Protein AF-A0A147K538-F1 (afdb_monomer_lite)

Organism: NCBI:txid1150625

pLDDT: mean 83.63, std 12.41, range [42.31, 95.25]

Structure (mmCIF, N/CA/C/O backbone):
data_AF-A0A147K538-F1
#
_entry.id   AF-A0A147K538-F1
#
loop_
_atom_site.group_PDB
_atom_site.id
_atom_site.type_symbol
_atom_site.label_atom_id
_atom_site.label_alt_id
_atom_site.label_comp_id
_atom_site.label_asym_id
_atom_site.label_entity_id
_atom_site.label_seq_id
_atom_site.pdbx_PDB_ins_code
_atom_site.Cartn_x
_atom_site.Cartn_y
_atom_site.Cartn_z
_atom_site.occupancy
_atom_site.B_iso_or_equiv
_atom_site.auth_seq_id
_atom_site.auth_comp_id
_atom_site.auth_asym_id
_atom_site.auth_atom_id
_atom_site.pdbx_PDB_model_num
ATOM 1 N N . MET A 1 1 ? -4.781 20.231 25.257 1.00 42.31 1 MET A N 1
ATOM 2 C CA . MET A 1 1 ? -4.733 19.626 23.911 1.00 42.31 1 MET A CA 1
ATOM 3 C C . MET A 1 1 ? -5.022 18.153 24.081 1.00 42.31 1 MET A C 1
ATOM 5 O O . MET A 1 1 ? -4.186 17.459 24.645 1.00 42.31 1 MET A O 1
ATOM 9 N N . GLU A 1 2 ? -6.208 17.700 23.688 1.00 47.66 2 GLU A N 1
ATOM 10 C CA . GLU A 1 2 ? -6.498 16.267 23.649 1.00 47.66 2 GLU A CA 1
ATOM 11 C C . GLU A 1 2 ? -5.603 15.623 22.592 1.00 47.66 2 GLU A C 1
ATOM 13 O O . GLU A 1 2 ? -5.527 16.072 21.447 1.00 47.66 2 GLU A O 1
ATOM 18 N N . THR A 1 3 ? -4.838 14.619 23.007 1.00 48.53 3 THR A N 1
ATOM 19 C CA . THR A 1 3 ? -3.993 13.843 22.111 1.00 48.53 3 THR A CA 1
ATOM 20 C C . THR A 1 3 ? -4.916 12.949 21.294 1.00 48.53 3 THR A C 1
ATOM 22 O O . THR A 1 3 ? -5.380 11.928 21.791 1.00 48.53 3 THR A O 1
ATOM 25 N N . PHE A 1 4 ? -5.223 13.345 20.058 1.00 57.59 4 PHE A N 1
ATOM 26 C CA . PHE A 1 4 ? -5.947 12.486 19.123 1.00 57.59 4 PHE A CA 1
ATOM 27 C C . PHE A 1 4 ? -5.122 11.215 18.890 1.00 57.59 4 PHE A C 1
ATOM 29 O O . PHE A 1 4 ? -4.109 11.236 18.189 1.00 57.59 4 PHE A O 1
ATOM 36 N N . GLN A 1 5 ? -5.527 10.111 19.515 1.00 64.56 5 GLN A N 1
ATOM 37 C CA . GLN A 1 5 ? -4.970 8.801 19.209 1.00 64.56 5 GLN A CA 1
ATOM 38 C C . GLN A 1 5 ? -5.573 8.328 17.890 1.00 64.56 5 GLN A C 1
ATOM 40 O O . GLN A 1 5 ? -6.786 8.203 17.760 1.00 64.56 5 GLN A O 1
ATOM 45 N N . ILE A 1 6 ? -4.717 8.088 16.897 1.00 67.56 6 ILE A N 1
ATOM 46 C CA . ILE A 1 6 ? -5.117 7.471 15.631 1.00 67.56 6 ILE A CA 1
ATOM 47 C C . ILE A 1 6 ? 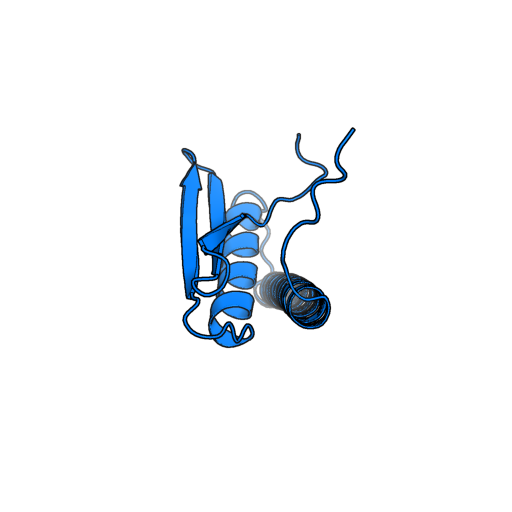-5.535 6.030 15.959 1.00 67.56 6 ILE A C 1
ATOM 49 O O . ILE A 1 6 ? -4.673 5.267 16.409 1.00 67.56 6 ILE A O 1
ATOM 53 N N . PRO A 1 7 ? -6.802 5.636 15.749 1.00 78.50 7 PRO A N 1
ATOM 54 C CA . PRO A 1 7 ? -7.329 4.367 16.239 1.00 78.50 7 PRO A CA 1
ATOM 55 C C . PRO A 1 7 ? -6.998 3.233 15.273 1.00 78.50 7 PRO A C 1
ATOM 57 O O . PRO A 1 7 ? -7.875 2.567 14.753 1.00 78.50 7 PRO A O 1
ATOM 60 N N . ILE A 1 8 ? -5.713 3.032 15.002 1.00 80.25 8 ILE A N 1
ATOM 61 C CA . ILE A 1 8 ? -5.240 1.905 14.207 1.00 80.25 8 ILE A CA 1
ATOM 62 C C . ILE A 1 8 ? -4.303 1.058 15.057 1.00 80.25 8 ILE A C 1
ATOM 64 O O . ILE A 1 8 ? -3.354 1.563 15.664 1.00 80.25 8 ILE A O 1
ATOM 68 N N . ASN A 1 9 ? -4.599 -0.237 15.121 1.00 83.94 9 ASN A N 1
ATOM 69 C CA . ASN A 1 9 ? -3.844 -1.207 15.904 1.00 83.94 9 ASN A CA 1
ATOM 70 C C . ASN A 1 9 ? -2.376 -1.261 15.433 1.00 83.94 9 ASN A C 1
ATOM 72 O O . ASN A 1 9 ? -2.093 -1.264 14.236 1.00 83.94 9 ASN A O 1
ATOM 76 N N . GLU A 1 10 ? -1.429 -1.340 16.370 1.00 86.19 10 GLU A N 1
ATOM 77 C CA . GLU A 1 10 ? 0.007 -1.441 16.076 1.00 86.19 10 GLU A CA 1
ATOM 78 C C . GLU A 1 10 ? 0.378 -2.636 15.184 1.00 86.19 10 GLU A C 1
ATOM 80 O O . GLU A 1 10 ? 1.279 -2.529 14.353 1.00 86.19 10 GLU A O 1
ATOM 85 N N . ASN A 1 11 ? -0.318 -3.768 15.303 1.00 87.12 11 ASN A N 1
ATOM 86 C CA . ASN A 1 11 ? -0.099 -4.914 14.419 1.00 87.12 11 ASN A CA 1
ATOM 87 C C . ASN A 1 11 ? -0.516 -4.587 12.981 1.00 87.12 11 ASN A C 1
ATOM 89 O O . ASN A 1 11 ? 0.259 -4.812 12.056 1.00 87.12 11 ASN A O 1
ATOM 93 N N . VAL A 1 12 ? -1.665 -3.929 12.808 1.00 86.62 12 VAL A N 1
ATOM 94 C CA . VAL A 1 12 ? -2.137 -3.464 11.496 1.00 86.62 12 VAL A CA 1
ATOM 95 C C . VAL A 1 12 ? -1.150 -2.456 10.900 1.00 86.62 12 VAL A C 1
ATOM 97 O O . VAL A 1 12 ? -0.812 -2.553 9.724 1.00 86.62 12 VAL A O 1
ATOM 100 N N . LYS A 1 13 ? -0.590 -1.537 11.702 1.00 88.00 13 LYS A N 1
ATOM 101 C CA . LYS A 1 13 ? 0.473 -0.622 11.238 1.00 88.00 13 LYS A CA 1
ATOM 102 C C . LYS A 1 13 ? 1.698 -1.375 10.715 1.00 88.00 13 LYS A C 1
ATOM 104 O O . LYS A 1 13 ? 2.239 -1.007 9.671 1.00 88.00 13 LYS A O 1
ATOM 109 N N . LYS A 1 14 ? 2.143 -2.419 11.423 1.00 90.44 14 LYS A N 1
ATOM 110 C CA . LYS A 1 14 ? 3.281 -3.253 10.999 1.00 90.44 14 LYS A CA 1
ATOM 111 C C . LYS A 1 14 ? 2.986 -3.987 9.695 1.00 90.44 14 LYS A C 1
ATOM 113 O O . LYS A 1 14 ? 3.855 -4.024 8.824 1.00 90.44 14 LYS A O 1
ATOM 118 N N . ASP A 1 15 ? 1.778 -4.515 9.540 1.00 91.06 15 ASP A N 1
ATOM 119 C CA . ASP A 1 15 ? 1.366 -5.228 8.330 1.00 91.06 15 ASP A CA 1
ATOM 120 C C . ASP A 1 15 ? 1.233 -4.284 7.129 1.00 91.06 15 ASP A C 1
ATOM 122 O O . ASP A 1 15 ? 1.696 -4.612 6.032 1.00 91.06 15 ASP A O 1
ATOM 126 N N . ILE A 1 16 ? 0.713 -3.069 7.343 1.00 91.44 16 ILE A N 1
ATOM 127 C CA . ILE A 1 16 ? 0.711 -1.995 6.341 1.00 91.44 16 ILE A CA 1
ATOM 128 C C . ILE A 1 16 ? 2.144 -1.679 5.914 1.00 91.44 16 ILE A C 1
ATOM 130 O O . ILE A 1 16 ? 2.451 -1.692 4.722 1.00 91.44 16 ILE A O 1
ATOM 134 N N . TYR A 1 17 ? 3.037 -1.430 6.875 1.00 91.44 17 TYR A N 1
ATOM 135 C CA . TYR A 1 17 ? 4.429 -1.093 6.586 1.00 91.44 17 TYR A CA 1
ATOM 136 C C . TYR A 1 17 ? 5.133 -2.205 5.803 1.00 91.44 17 TYR A C 1
ATOM 138 O O . TYR A 1 17 ? 5.759 -1.938 4.777 1.00 91.44 17 TYR A O 1
ATOM 146 N N . ARG A 1 18 ? 4.980 -3.464 6.229 1.00 93.75 18 ARG A N 1
ATOM 147 C CA . ARG A 1 18 ? 5.547 -4.625 5.534 1.00 93.75 18 ARG A CA 1
ATOM 148 C C . ARG A 1 18 ? 5.000 -4.756 4.112 1.00 93.75 18 ARG A C 1
ATOM 150 O O . ARG A 1 18 ? 5.770 -4.993 3.187 1.00 93.75 18 ARG A O 1
ATOM 157 N N . SER A 1 19 ? 3.697 -4.566 3.923 1.00 94.06 19 SER A N 1
ATOM 158 C CA . SER A 1 19 ? 3.062 -4.626 2.602 1.00 94.06 19 SER A CA 1
ATOM 159 C C . SER A 1 19 ? 3.587 -3.536 1.667 1.00 94.06 19 SER A C 1
ATOM 161 O O . SER A 1 19 ? 3.856 -3.811 0.498 1.00 94.06 19 SER A O 1
ATOM 163 N N . ILE A 1 20 ? 3.803 -2.321 2.184 1.00 93.25 20 ILE A N 1
ATOM 164 C CA . ILE A 1 20 ? 4.421 -1.224 1.428 1.00 93.25 20 ILE A CA 1
ATOM 165 C C . ILE A 1 20 ? 5.848 -1.597 1.012 1.00 93.25 20 ILE A C 1
ATOM 167 O O . ILE A 1 20 ? 6.169 -1.489 -0.167 1.00 93.25 20 ILE A O 1
ATOM 171 N 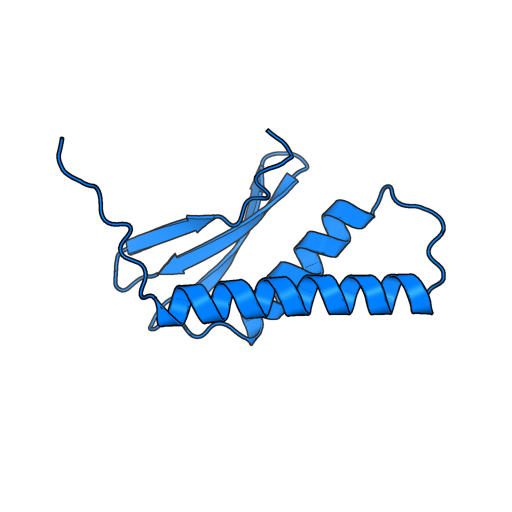N . GLN A 1 21 ? 6.683 -2.070 1.944 1.00 94.25 21 GLN A N 1
ATOM 172 C CA . GLN A 1 21 ? 8.069 -2.464 1.650 1.00 94.25 21 GLN A CA 1
ATOM 173 C C . GLN A 1 21 ? 8.136 -3.573 0.591 1.00 94.25 21 GLN A C 1
ATOM 175 O O . GLN A 1 21 ? 8.887 -3.461 -0.374 1.00 94.25 21 GLN A O 1
ATOM 180 N N . ASN A 1 22 ? 7.287 -4.595 0.711 1.00 95.19 22 ASN A N 1
ATOM 181 C CA . ASN A 1 22 ? 7.210 -5.671 -0.276 1.00 95.19 22 ASN A CA 1
ATOM 182 C C . ASN A 1 22 ? 6.772 -5.152 -1.654 1.00 95.19 22 ASN A C 1
ATOM 184 O O . ASN A 1 22 ? 7.310 -5.581 -2.668 1.00 95.19 22 ASN A O 1
ATOM 188 N N . GLY A 1 23 ? 5.820 -4.215 -1.704 1.00 93.56 23 GLY A N 1
ATOM 189 C CA . GLY A 1 23 ? 5.367 -3.627 -2.966 1.00 93.56 23 GLY A CA 1
ATOM 190 C C . GLY A 1 23 ? 6.451 -2.787 -3.644 1.00 93.56 23 GLY A C 1
ATOM 191 O O . GLY A 1 23 ? 6.587 -2.831 -4.863 1.00 93.56 23 GLY A O 1
ATOM 192 N N . LEU A 1 24 ? 7.248 -2.050 -2.865 1.00 92.56 24 LEU A N 1
ATOM 193 C CA . LEU A 1 24 ? 8.412 -1.327 -3.383 1.00 92.56 24 LEU A CA 1
ATOM 194 C C . LEU A 1 24 ? 9.461 -2.295 -3.944 1.00 92.56 24 LEU A C 1
ATOM 196 O O . LEU A 1 24 ? 9.895 -2.117 -5.079 1.00 92.56 24 LEU A O 1
ATOM 200 N N . SER A 1 25 ? 9.789 -3.353 -3.199 1.00 94.31 25 SER A N 1
ATOM 201 C CA . SER A 1 25 ? 10.763 -4.361 -3.629 1.00 94.31 25 SER A CA 1
ATOM 202 C C . SER A 1 25 ? 10.326 -5.083 -4.909 1.00 94.31 25 SER A C 1
ATOM 204 O O . SER A 1 25 ? 11.122 -5.213 -5.833 1.00 94.31 25 SER A O 1
ATOM 206 N N . ASP A 1 26 ? 9.055 -5.483 -5.024 1.00 93.38 26 ASP A N 1
ATOM 207 C CA . ASP A 1 26 ? 8.546 -6.124 -6.246 1.00 93.38 26 ASP A CA 1
ATOM 208 C C . ASP A 1 26 ? 8.647 -5.220 -7.479 1.00 93.38 26 ASP A C 1
ATOM 210 O O . ASP A 1 26 ? 8.865 -5.689 -8.600 1.00 93.38 26 ASP A O 1
ATOM 214 N N . MET A 1 27 ? 8.421 -3.920 -7.280 1.00 92.50 27 MET A N 1
ATOM 215 C CA . MET A 1 27 ? 8.477 -2.930 -8.345 1.00 92.50 27 MET A CA 1
ATOM 216 C C . MET A 1 27 ? 9.919 -2.698 -8.806 1.00 92.50 27 MET A C 1
ATOM 218 O O . MET A 1 27 ? 10.161 -2.583 -10.012 1.00 92.50 27 MET A O 1
ATOM 222 N N . GLU A 1 28 ? 10.874 -2.678 -7.877 1.00 89.81 28 GLU A N 1
ATOM 223 C CA . GLU A 1 28 ? 12.307 -2.632 -8.179 1.00 89.81 28 GLU A CA 1
ATOM 224 C C . GLU A 1 28 ? 12.748 -3.881 -8.950 1.00 89.81 28 GLU A C 1
ATOM 226 O O . GLU A 1 28 ? 13.336 -3.755 -10.027 1.00 89.81 28 GLU A O 1
ATOM 231 N N . ASP A 1 29 ? 12.367 -5.072 -8.481 1.00 92.38 29 ASP A N 1
ATOM 232 C CA . ASP A 1 29 ? 12.646 -6.346 -9.152 1.00 92.38 29 ASP A CA 1
ATOM 233 C C . ASP A 1 29 ? 12.091 -6.371 -10.579 1.00 92.38 29 ASP A C 1
ATOM 235 O O . ASP A 1 29 ? 12.771 -6.774 -11.525 1.00 92.38 29 ASP A O 1
ATOM 239 N N . PHE A 1 30 ? 10.847 -5.921 -10.762 1.00 90.56 30 PHE A N 1
ATOM 240 C CA . PHE A 1 30 ? 10.241 -5.804 -12.083 1.00 90.56 30 PHE A CA 1
ATOM 241 C C . PHE A 1 30 ? 11.004 -4.821 -12.977 1.00 90.56 30 PHE A C 1
ATOM 243 O O . PHE A 1 30 ? 11.311 -5.146 -14.123 1.00 90.56 30 PHE A O 1
ATOM 250 N N . SER A 1 31 ? 11.359 -3.649 -12.451 1.00 87.06 31 SER A N 1
ATOM 251 C CA . SER A 1 31 ? 12.069 -2.613 -13.209 1.00 87.06 31 SER A CA 1
ATOM 252 C C . SER A 1 31 ? 13.452 -3.081 -13.672 1.00 87.06 31 SER A C 1
ATOM 254 O O . SER A 1 31 ? 13.854 -2.782 -14.799 1.00 87.06 31 SER A O 1
ATOM 256 N N . LEU A 1 32 ? 14.154 -3.850 -12.832 1.00 87.38 32 LEU A N 1
ATOM 257 C CA . LEU A 1 32 ? 15.440 -4.468 -13.157 1.00 87.38 32 LEU A CA 1
ATOM 258 C C . LEU A 1 32 ? 15.300 -5.555 -14.231 1.00 87.38 32 LEU A C 1
ATOM 260 O O . LEU A 1 32 ? 16.088 -5.575 -15.179 1.00 87.38 32 LEU A O 1
ATOM 264 N N . ARG A 1 33 ? 14.293 -6.435 -14.116 1.00 90.31 33 ARG A N 1
ATOM 265 C CA . ARG A 1 33 ? 14.035 -7.503 -15.101 1.00 90.31 33 ARG A CA 1
ATOM 266 C C . ARG A 1 33 ? 13.689 -6.949 -16.479 1.00 90.31 33 ARG A C 1
ATOM 268 O O . ARG A 1 33 ? 14.280 -7.372 -17.469 1.00 90.31 33 ARG A O 1
ATOM 275 N N . GLU A 1 34 ? 12.782 -5.979 -16.531 1.00 87.50 34 GLU A N 1
ATOM 276 C CA . GLU A 1 34 ? 12.286 -5.398 -17.785 1.00 87.50 34 GLU A CA 1
ATOM 277 C C . GLU A 1 34 ? 13.212 -4.314 -18.363 1.00 87.50 34 GLU A C 1
ATOM 279 O O . GLU A 1 34 ? 12.937 -3.769 -19.432 1.00 87.50 34 GLU A O 1
ATOM 284 N N . LYS A 1 35 ? 14.321 -3.992 -17.677 1.00 85.06 35 LYS A N 1
ATOM 285 C CA . LYS A 1 35 ? 15.304 -2.972 -18.087 1.00 85.06 35 LYS A CA 1
ATOM 286 C C . LYS A 1 35 ? 14.642 -1.641 -18.462 1.00 85.06 35 LYS A C 1
ATOM 288 O O . LYS A 1 35 ? 14.990 -1.021 -19.469 1.00 85.06 35 LYS A O 1
ATOM 293 N N . LEU A 1 36 ? 13.666 -1.211 -17.661 1.00 78.12 36 LEU A N 1
ATOM 294 C CA . LEU A 1 36 ? 12.886 -0.011 -17.951 1.00 78.12 36 LEU A CA 1
ATOM 295 C C . LEU A 1 36 ? 13.795 1.225 -17.969 1.00 78.12 36 LEU A C 1
ATOM 297 O O . LEU A 1 36 ? 14.350 1.623 -16.948 1.00 78.12 36 LEU A O 1
ATOM 301 N N . THR A 1 37 ? 13.920 1.857 -19.134 1.00 67.06 37 THR A N 1
ATOM 302 C CA . THR A 1 37 ? 14.719 3.077 -19.334 1.00 67.06 37 THR A CA 1
ATOM 303 C C . THR A 1 37 ? 13.945 4.364 -19.048 1.00 67.06 37 THR A C 1
ATOM 305 O O . THR A 1 37 ? 14.556 5.406 -18.820 1.00 67.06 37 THR A O 1
ATOM 308 N N . PHE A 1 38 ? 12.608 4.316 -19.023 1.00 62.31 38 PHE A N 1
ATOM 309 C CA . PHE A 1 38 ? 11.747 5.485 -18.814 1.00 62.31 38 PHE A CA 1
ATOM 310 C C . PHE A 1 38 ? 11.134 5.512 -17.411 1.00 62.31 38 PHE A C 1
ATOM 312 O O . PHE A 1 38 ? 10.293 4.683 -17.068 1.00 62.31 38 PHE A O 1
ATOM 319 N N . GLN A 1 39 ? 11.485 6.535 -16.627 1.00 65.19 39 GLN A N 1
ATOM 320 C CA . GLN A 1 39 ? 11.015 6.696 -15.244 1.00 65.19 39 GLN A CA 1
ATOM 321 C C . GLN A 1 39 ? 9.644 7.388 -15.110 1.00 65.19 39 GLN A C 1
ATOM 323 O O . GLN A 1 39 ? 9.047 7.372 -14.037 1.00 65.19 39 GLN A O 1
ATOM 328 N N . ASN A 1 40 ? 9.085 7.962 -16.183 1.00 59.56 40 ASN A N 1
ATOM 329 C CA . ASN A 1 40 ? 7.852 8.766 -16.103 1.00 59.56 40 ASN A CA 1
ATOM 330 C C . ASN A 1 40 ? 6.604 7.972 -15.653 1.00 59.56 40 ASN A C 1
ATOM 332 O O . ASN A 1 40 ? 5.680 8.557 -15.094 1.00 59.56 40 ASN A O 1
ATOM 336 N N . GLY A 1 41 ? 6.578 6.647 -15.845 1.00 66.50 41 GLY A N 1
ATOM 337 C CA . GLY A 1 41 ? 5.502 5.763 -15.366 1.00 66.50 41 GLY A CA 1
ATOM 338 C C . GLY A 1 41 ? 5.729 5.180 -13.964 1.00 66.50 41 GLY A C 1
ATOM 339 O O . GLY A 1 41 ? 4.813 4.591 -13.385 1.00 66.50 41 GLY A O 1
ATOM 340 N N . PHE A 1 42 ? 6.924 5.358 -13.389 1.00 76.44 42 PHE A N 1
ATOM 341 C CA . PHE A 1 42 ? 7.315 4.735 -12.120 1.00 76.44 42 PHE A CA 1
ATOM 342 C C . PHE A 1 42 ? 6.402 5.114 -10.953 1.00 76.44 42 PHE A C 1
ATOM 344 O O . PHE A 1 42 ? 6.088 4.227 -10.165 1.00 76.44 42 PHE A O 1
ATOM 351 N N . PRO A 1 43 ? 5.913 6.364 -10.816 1.00 80.19 43 PRO A N 1
ATOM 352 C CA . PRO A 1 43 ? 5.007 6.699 -9.723 1.00 80.19 43 PRO A CA 1
ATOM 353 C C . PRO A 1 43 ? 3.708 5.887 -9.761 1.00 80.19 43 PRO A C 1
ATOM 355 O O . PRO A 1 43 ? 3.273 5.383 -8.731 1.00 80.19 43 PRO A O 1
ATOM 358 N N . GLN A 1 44 ? 3.101 5.724 -10.938 1.00 83.06 44 GLN A N 1
ATOM 359 C CA . GLN A 1 44 ? 1.850 4.973 -11.094 1.00 83.06 44 GLN A CA 1
ATOM 360 C C . GLN A 1 44 ? 2.077 3.480 -10.853 1.00 83.06 44 GLN A C 1
ATOM 362 O O . GLN A 1 44 ? 1.303 2.847 -10.135 1.00 83.06 44 GLN A O 1
ATOM 367 N N . LEU A 1 45 ? 3.173 2.943 -11.394 1.00 87.38 45 LEU A N 1
ATOM 368 C CA . LEU A 1 45 ? 3.569 1.553 -11.202 1.00 87.38 45 LEU A CA 1
ATOM 369 C C . LEU A 1 45 ? 3.856 1.250 -9.725 1.00 87.38 45 LEU A C 1
ATOM 371 O O . LEU A 1 45 ? 3.311 0.296 -9.178 1.00 87.38 45 LEU A O 1
ATOM 375 N N . LYS A 1 46 ? 4.623 2.114 -9.048 1.00 89.44 46 LYS A N 1
ATOM 376 C CA . LYS A 1 46 ? 4.915 2.031 -7.610 1.00 89.44 46 LYS A CA 1
ATOM 377 C C . LYS A 1 46 ? 3.636 1.898 -6.786 1.00 89.44 46 LYS A C 1
ATOM 379 O O . LYS A 1 46 ? 3.496 0.970 -5.994 1.00 89.44 46 LYS A O 1
ATOM 384 N N . TRP A 1 47 ? 2.676 2.798 -6.998 1.00 91.12 47 TRP A N 1
ATOM 385 C CA . TRP A 1 47 ? 1.409 2.766 -6.266 1.00 91.12 47 TRP A CA 1
ATOM 386 C C . TRP A 1 47 ? 0.539 1.555 -6.623 1.00 91.12 47 TRP A C 1
ATOM 388 O O . TRP A 1 47 ? -0.180 1.059 -5.757 1.00 91.12 47 TRP A O 1
ATOM 398 N N . ALA A 1 48 ? 0.632 1.029 -7.849 1.00 91.31 48 ALA A N 1
ATOM 399 C CA . ALA A 1 48 ? -0.052 -0.204 -8.234 1.00 91.31 48 ALA A CA 1
ATOM 400 C C . ALA A 1 48 ? 0.490 -1.433 -7.480 1.00 91.31 48 ALA A C 1
ATOM 402 O O . ALA A 1 48 ? -0.304 -2.243 -6.993 1.00 91.31 48 ALA A O 1
ATOM 403 N N . TYR A 1 49 ? 1.812 -1.553 -7.322 1.00 93.88 49 TYR A N 1
ATOM 404 C CA . TYR A 1 49 ? 2.423 -2.630 -6.534 1.00 93.88 49 TYR A CA 1
ATOM 405 C C . TYR A 1 49 ? 2.110 -2.505 -5.040 1.00 93.88 49 TYR A C 1
ATOM 407 O O . TYR A 1 49 ? 1.698 -3.486 -4.419 1.00 93.88 49 TYR A O 1
ATOM 415 N N . ILE A 1 50 ? 2.211 -1.294 -4.479 1.00 94.00 50 ILE A N 1
ATOM 416 C CA . ILE A 1 50 ? 1.837 -1.028 -3.081 1.00 94.00 50 ILE A CA 1
ATOM 417 C C . ILE A 1 50 ? 0.376 -1.412 -2.828 1.00 94.00 50 ILE A C 1
ATOM 419 O O . ILE A 1 50 ? 0.093 -2.138 -1.876 1.00 94.00 50 ILE A O 1
ATOM 423 N N . PHE A 1 51 ? -0.550 -0.980 -3.693 1.00 94.62 51 PHE A N 1
ATOM 424 C CA . PHE A 1 51 ? -1.952 -1.380 -3.584 1.00 94.62 51 PHE A CA 1
ATOM 425 C C . PHE A 1 51 ? -2.098 -2.898 -3.619 1.00 94.62 51 PHE A C 1
ATOM 427 O O . PHE A 1 51 ? -2.811 -3.453 -2.797 1.00 94.62 51 PHE A O 1
ATOM 434 N N . THR A 1 52 ? -1.440 -3.568 -4.566 1.00 94.69 52 THR A N 1
ATOM 435 C CA . THR A 1 52 ? -1.587 -5.017 -4.755 1.00 94.69 52 THR A CA 1
ATOM 436 C C . THR A 1 52 ? -1.150 -5.772 -3.504 1.00 94.69 52 THR A C 1
ATOM 438 O O . THR A 1 52 ? -1.852 -6.673 -3.047 1.00 94.69 52 THR A O 1
ATOM 441 N N . ARG A 1 53 ? -0.033 -5.367 -2.890 1.00 95.25 53 ARG A N 1
ATOM 442 C CA . ARG A 1 53 ? 0.433 -5.971 -1.639 1.00 95.25 53 ARG A CA 1
ATOM 443 C C . ARG A 1 53 ? -0.470 -5.667 -0.457 1.00 95.25 53 ARG A C 1
ATOM 445 O O . ARG A 1 53 ? -0.715 -6.574 0.326 1.00 95.25 53 ARG A O 1
ATOM 452 N N . LEU A 1 54 ? -0.997 -4.451 -0.344 1.00 94.00 54 LEU A N 1
ATOM 453 C CA . LEU A 1 54 ? -1.954 -4.122 0.713 1.00 94.00 54 LEU A CA 1
ATOM 454 C C . LEU A 1 54 ? -3.266 -4.893 0.540 1.00 94.00 54 LEU A C 1
ATOM 456 O O . LEU A 1 54 ? -3.734 -5.503 1.489 1.00 94.00 54 LEU A O 1
ATOM 460 N N . PHE A 1 55 ? -3.818 -4.937 -0.670 1.00 93.94 55 PHE A N 1
ATOM 461 C CA . PHE A 1 55 ? -5.083 -5.608 -0.966 1.00 93.94 55 PHE A CA 1
ATOM 462 C C . PHE A 1 55 ? -5.046 -7.114 -0.674 1.00 93.94 55 PHE A C 1
ATOM 464 O O . PHE A 1 55 ? -6.029 -7.672 -0.203 1.00 93.94 55 PHE A O 1
ATOM 471 N N . HIS A 1 56 ? -3.913 -7.777 -0.926 1.00 90.44 56 HIS A N 1
ATOM 472 C CA . HIS A 1 56 ? -3.767 -9.212 -0.664 1.00 90.44 56 HIS A CA 1
ATOM 473 C C . HIS A 1 56 ? -3.157 -9.549 0.703 1.00 90.44 56 HIS A C 1
ATOM 475 O O . HIS A 1 56 ? -3.352 -10.658 1.193 1.00 90.44 56 HIS A O 1
ATOM 481 N N . GLY A 1 57 ? -2.367 -8.644 1.281 1.00 85.19 57 GLY A N 1
ATOM 482 C CA . GLY A 1 57 ? -1.572 -8.902 2.483 1.00 85.19 57 GLY A CA 1
ATOM 483 C C . GLY A 1 57 ? -2.155 -8.323 3.766 1.00 85.19 57 GLY A C 1
ATOM 484 O O . GLY A 1 57 ? -1.762 -8.756 4.846 1.00 85.19 57 GLY A O 1
ATOM 485 N N . LEU A 1 58 ? -3.071 -7.359 3.667 1.00 88.38 58 LEU A N 1
ATOM 486 C CA . LEU A 1 58 ? -3.672 -6.720 4.826 1.00 88.38 58 LEU A CA 1
ATOM 487 C C . LEU A 1 58 ? -5.013 -7.374 5.151 1.00 88.38 58 LEU A C 1
ATOM 489 O O . LEU A 1 58 ? -5.922 -7.391 4.325 1.00 88.38 58 LEU A O 1
ATOM 493 N N . HIS A 1 59 ? -5.136 -7.889 6.370 1.00 84.00 59 HIS A N 1
ATOM 494 C CA . HIS A 1 59 ? -6.403 -8.370 6.902 1.00 84.00 59 HIS A CA 1
ATOM 495 C C . HIS A 1 59 ? -6.930 -7.343 7.899 1.00 84.00 59 HIS A C 1
ATOM 497 O O . HIS A 1 59 ? -6.321 -7.120 8.945 1.00 84.00 59 HIS A O 1
ATOM 503 N N . ILE A 1 60 ? -8.042 -6.700 7.557 1.00 82.12 60 ILE A N 1
ATOM 504 C CA . ILE A 1 60 ? -8.780 -5.815 8.458 1.00 82.12 60 ILE A CA 1
ATOM 505 C C . ILE A 1 60 ? -10.150 -6.435 8.639 1.00 82.12 60 ILE A C 1
ATOM 507 O O . ILE A 1 60 ? -10.812 -6.777 7.661 1.00 82.12 60 ILE A O 1
ATOM 511 N N . GLU A 1 61 ? -10.553 -6.615 9.889 1.00 80.25 61 GLU A N 1
ATOM 512 C CA . GLU A 1 61 ? -11.868 -7.149 10.213 1.00 80.25 61 GLU A CA 1
ATOM 513 C C . GLU A 1 61 ? -12.947 -6.208 9.670 1.00 80.25 61 GLU A C 1
ATOM 515 O O . GLU A 1 61 ? -12.996 -5.037 10.038 1.00 80.25 61 GLU A O 1
ATOM 520 N N . ASN A 1 62 ? -13.767 -6.721 8.748 1.00 82.06 62 ASN A N 1
ATOM 521 C CA . ASN A 1 62 ? -14.788 -5.959 8.022 1.00 82.06 62 ASN A CA 1
ATOM 522 C C . ASN A 1 62 ? -14.241 -4.713 7.287 1.00 82.06 62 ASN A C 1
ATOM 524 O O . ASN A 1 62 ? -14.985 -3.821 6.915 1.00 82.06 62 ASN A O 1
ATOM 528 N N . GLY A 1 63 ? -12.930 -4.630 7.054 1.00 86.12 63 GLY A N 1
ATOM 529 C CA . GLY A 1 63 ? -12.309 -3.521 6.335 1.00 86.12 63 GLY A CA 1
ATOM 530 C C . GLY A 1 63 ? -11.946 -3.876 4.900 1.00 86.12 63 GLY A C 1
ATOM 531 O O . GLY A 1 63 ? -11.933 -5.040 4.497 1.00 86.12 63 GLY A O 1
ATOM 532 N N . GLU A 1 64 ? -11.578 -2.859 4.126 1.00 92.44 64 GLU A N 1
ATOM 533 C CA . GLU A 1 64 ? -11.138 -3.045 2.746 1.00 92.44 64 GLU A CA 1
ATOM 534 C C . GLU A 1 64 ? -10.024 -2.082 2.331 1.00 92.44 64 GLU A C 1
ATOM 536 O O . GLU A 1 64 ? -9.890 -0.956 2.820 1.00 92.44 64 GLU A O 1
ATOM 541 N N . VAL A 1 65 ? -9.209 -2.538 1.379 1.00 93.38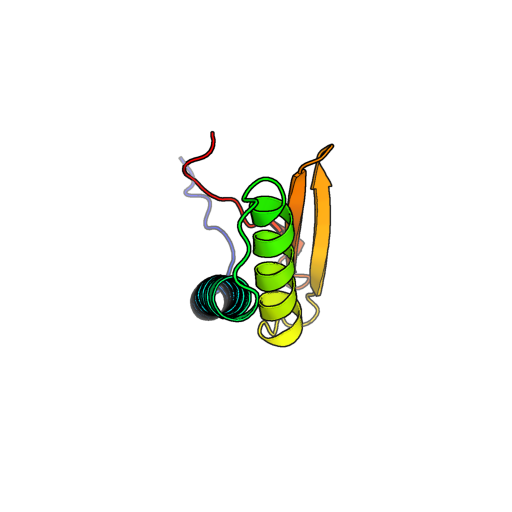 65 VAL A N 1
ATOM 542 C CA . VAL A 1 65 ? -8.203 -1.707 0.717 1.00 93.38 65 VAL A CA 1
ATOM 543 C C . VAL A 1 65 ? -8.785 -1.189 -0.590 1.00 93.38 65 VAL A C 1
ATOM 545 O O . VAL A 1 65 ? -9.130 -1.950 -1.493 1.00 93.38 65 VAL A O 1
ATOM 548 N N . LEU A 1 66 ? -8.838 0.131 -0.713 1.00 92.88 66 LEU A N 1
ATOM 549 C CA . LEU A 1 66 ? -9.490 0.847 -1.798 1.00 92.88 66 LEU A CA 1
ATOM 550 C C . LEU A 1 66 ? -8.471 1.593 -2.660 1.00 92.88 66 LEU A C 1
ATOM 552 O O . LEU A 1 66 ? -7.461 2.115 -2.177 1.00 92.88 66 LEU A O 1
ATOM 556 N N . ARG A 1 67 ? -8.771 1.711 -3.959 1.00 90.62 67 ARG A N 1
ATOM 557 C CA . ARG A 1 67 ? -8.080 2.657 -4.847 1.00 90.62 67 ARG A CA 1
ATOM 558 C C . ARG A 1 67 ? -8.871 3.950 -4.927 1.00 90.62 67 ARG A C 1
ATOM 560 O O . ARG A 1 67 ? -10.030 3.956 -5.327 1.00 90.62 67 ARG A O 1
ATOM 567 N N . GLY A 1 68 ? -8.211 5.050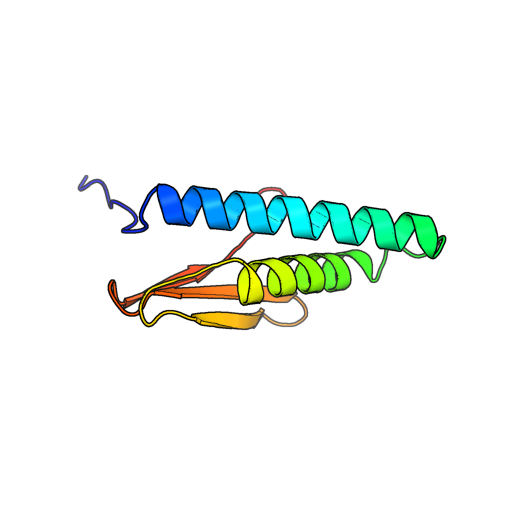 -4.602 1.00 86.81 68 GLY A N 1
ATOM 568 C CA . GLY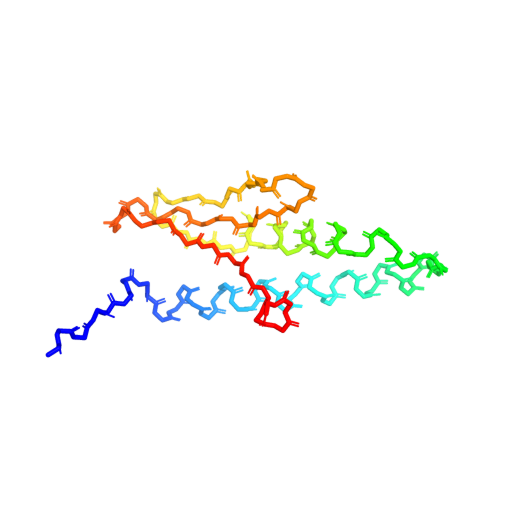 A 1 68 ? -8.702 6.400 -4.828 1.00 86.81 68 GLY A CA 1
ATOM 569 C C . GLY A 1 68 ? -7.902 7.106 -5.915 1.00 86.81 68 GLY A C 1
ATOM 570 O O . GLY A 1 68 ? -6.853 6.638 -6.365 1.00 86.81 68 GLY A O 1
ATOM 571 N N . LYS A 1 69 ? -8.380 8.280 -6.319 1.00 83.50 69 LYS A N 1
ATOM 572 C CA . LYS A 1 69 ? -7.628 9.202 -7.172 1.00 83.50 69 LYS A CA 1
ATOM 573 C C . LYS A 1 69 ? -7.861 10.639 -6.729 1.00 83.50 69 LYS A C 1
ATOM 575 O O . LYS A 1 69 ? -8.987 11.017 -6.418 1.00 83.50 69 LYS A O 1
ATOM 580 N N . ARG A 1 70 ? -6.808 11.452 -6.760 1.00 80.69 70 ARG A N 1
ATOM 581 C CA . ARG A 1 70 ? -6.884 12.912 -6.632 1.00 80.69 70 ARG A CA 1
ATOM 582 C C . ARG A 1 70 ? -6.263 13.526 -7.881 1.00 80.69 70 ARG A C 1
ATOM 584 O O . ARG A 1 70 ? -5.050 13.685 -7.966 1.00 80.69 70 ARG A O 1
ATOM 591 N N . GLY A 1 71 ? -7.088 13.829 -8.881 1.00 82.56 71 GLY A N 1
ATOM 592 C CA . GLY A 1 71 ? -6.591 14.216 -10.205 1.00 82.56 71 GLY A CA 1
ATOM 593 C C . GLY A 1 71 ? -5.750 13.087 -10.831 1.00 82.56 71 GLY A C 1
ATOM 594 O O . GLY A 1 71 ? -6.237 11.956 -10.873 1.00 82.56 71 GLY A O 1
ATOM 595 N N . PRO A 1 72 ? -4.510 13.351 -11.291 1.00 76.62 72 PRO A N 1
ATOM 596 C CA . PRO A 1 72 ? -3.631 12.327 -11.863 1.00 76.62 72 PRO A CA 1
ATOM 597 C C . PRO A 1 72 ? -2.950 11.435 -10.808 1.00 76.62 72 PRO A C 1
ATOM 599 O O . PRO A 1 72 ? -2.247 10.493 -11.169 1.00 76.62 72 PRO A O 1
ATOM 602 N N . TRP A 1 73 ? -3.121 11.729 -9.515 1.00 75.62 73 TRP A N 1
ATOM 603 C CA . TRP A 1 73 ? -2.419 11.048 -8.431 1.00 75.62 73 TRP A CA 1
ATOM 604 C C . TRP A 1 73 ? -3.235 9.854 -7.915 1.00 75.62 73 TRP A C 1
ATOM 606 O O . TRP A 1 73 ? -4.332 10.067 -7.382 1.00 75.62 73 TRP A O 1
ATOM 616 N N . PRO A 1 74 ? -2.743 8.607 -8.051 1.00 82.44 74 PRO A N 1
ATOM 617 C CA . PRO A 1 74 ? -3.384 7.454 -7.433 1.00 82.44 74 PRO A CA 1
ATOM 618 C C . PRO A 1 74 ? -3.224 7.519 -5.911 1.00 82.44 74 PRO A C 1
ATOM 620 O O . PRO A 1 74 ? -2.176 7.917 -5.404 1.00 82.44 74 PRO A O 1
ATOM 623 N N . LEU A 1 75 ? -4.267 7.115 -5.191 1.00 87.94 75 LEU A N 1
ATOM 624 C CA . LEU A 1 75 ? -4.269 7.002 -3.737 1.00 87.94 75 LEU A CA 1
ATOM 625 C C . LEU A 1 75 ? -4.560 5.558 -3.350 1.00 87.94 75 LEU A C 1
ATOM 627 O O . LEU A 1 75 ? -5.460 4.930 -3.912 1.00 87.94 75 LEU A O 1
ATOM 631 N N . VAL A 1 76 ? -3.829 5.055 -2.362 1.00 92.88 76 VAL A N 1
ATOM 632 C CA . VAL A 1 76 ? -4.169 3.801 -1.693 1.00 92.88 76 VAL A CA 1
ATOM 633 C C . VAL A 1 76 ? -4.826 4.158 -0.375 1.00 92.88 76 VAL A C 1
ATOM 635 O O . VAL A 1 76 ? -4.239 4.870 0.442 1.00 92.88 76 VAL A O 1
ATOM 638 N N . MET A 1 77 ? -6.064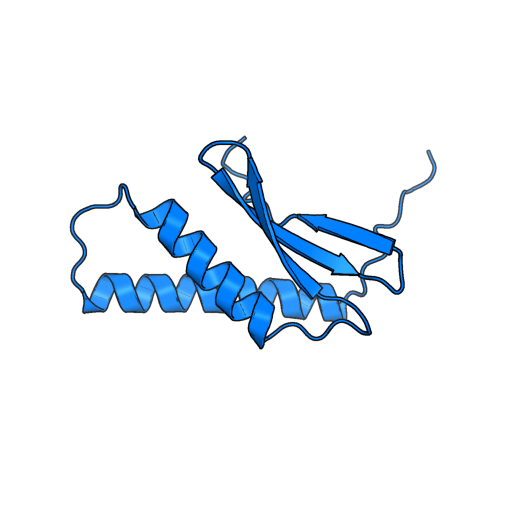 3.713 -0.213 1.00 93.75 77 MET A N 1
ATOM 639 C CA . MET A 1 77 ? -6.876 3.993 0.959 1.00 93.75 77 MET A CA 1
ATOM 640 C C . MET A 1 77 ? -7.195 2.686 1.671 1.00 93.75 77 MET A C 1
ATOM 642 O O . MET A 1 77 ? -7.248 1.627 1.051 1.00 93.75 77 MET A O 1
ATOM 646 N N . ILE A 1 78 ? -7.378 2.768 2.977 1.00 93.25 78 ILE A N 1
ATOM 647 C CA . ILE A 1 78 ? -7.656 1.629 3.839 1.00 93.25 78 ILE A CA 1
ATOM 648 C C . ILE A 1 78 ? -8.850 2.032 4.689 1.00 93.25 78 ILE A C 1
ATOM 650 O O . ILE A 1 78 ? -8.740 2.967 5.483 1.00 93.25 78 ILE A O 1
ATOM 654 N N . TYR A 1 79 ? -9.985 1.380 4.471 1.00 91.94 79 TYR A N 1
ATOM 655 C CA . TYR A 1 79 ? -11.175 1.576 5.280 1.00 91.94 79 TYR A CA 1
ATOM 656 C C . TYR A 1 79 ? -11.211 0.522 6.381 1.00 91.94 79 TYR A C 1
ATOM 658 O O . TYR A 1 79 ? -11.117 -0.673 6.105 1.00 91.94 79 TYR A O 1
ATOM 666 N N . ASP A 1 80 ? -11.312 0.983 7.621 1.00 89.75 80 ASP A N 1
ATOM 667 C CA . ASP A 1 80 ? -11.511 0.148 8.797 1.00 89.75 80 ASP A CA 1
ATOM 668 C C . ASP A 1 80 ? -12.939 0.361 9.302 1.00 89.75 80 ASP A C 1
ATOM 670 O O . ASP A 1 80 ? -13.248 1.405 9.881 1.00 89.75 80 ASP A O 1
ATOM 674 N N . GLU A 1 81 ? -13.822 -0.608 9.053 1.00 86.31 81 GLU A N 1
ATOM 675 C CA . GLU A 1 81 ? -15.233 -0.520 9.440 1.00 86.31 81 GLU A CA 1
ATOM 676 C C . GLU A 1 81 ? -15.401 -0.525 10.965 1.00 86.31 81 GLU A C 1
ATOM 678 O O . GLU A 1 81 ? -16.237 0.215 11.488 1.00 86.31 81 GLU A O 1
ATOM 683 N N . ALA A 1 82 ? -14.553 -1.266 11.693 1.00 85.00 82 ALA A N 1
ATOM 684 C CA . ALA A 1 82 ? -14.640 -1.384 13.148 1.00 85.00 82 ALA A CA 1
ATOM 685 C C . ALA A 1 82 ? -14.473 -0.030 13.848 1.00 85.00 82 ALA A C 1
ATOM 687 O O . ALA A 1 82 ? -15.136 0.251 14.848 1.00 85.00 82 ALA A O 1
ATOM 688 N N . THR A 1 83 ? -13.599 0.824 13.313 1.00 86.25 83 THR A N 1
ATOM 689 C CA . THR A 1 83 ? -13.370 2.172 13.844 1.00 86.25 83 THR A CA 1
ATOM 690 C C . THR A 1 83 ? -14.069 3.258 13.023 1.00 86.25 83 THR A C 1
ATOM 692 O O . THR A 1 83 ? -14.189 4.391 13.487 1.00 86.25 83 THR A O 1
ATOM 695 N N . SER A 1 84 ? -14.577 2.923 11.833 1.00 87.69 84 SER A N 1
ATOM 696 C CA . SER A 1 84 ? -15.122 3.855 10.839 1.00 87.69 84 SER A CA 1
ATOM 697 C C . SER A 1 84 ? -14.115 4.913 10.365 1.00 87.69 84 SER A C 1
ATOM 699 O O . SER A 1 84 ? -14.495 6.027 9.996 1.00 87.69 84 SER A O 1
ATOM 701 N N . TYR A 1 85 ? -12.822 4.572 10.343 1.00 89.69 85 TYR A N 1
ATOM 702 C CA . TYR A 1 85 ? -11.766 5.452 9.841 1.00 89.69 85 TYR A CA 1
ATOM 703 C C . TYR A 1 85 ? -11.341 5.083 8.423 1.00 89.69 85 TYR A C 1
ATOM 705 O O . TYR A 1 85 ? -11.241 3.917 8.045 1.00 89.69 85 TYR A O 1
ATOM 713 N N . LEU A 1 86 ? -11.029 6.121 7.646 1.00 90.44 86 LEU A N 1
ATOM 714 C CA . LEU A 1 86 ? -10.403 5.998 6.339 1.00 90.44 86 LEU A CA 1
ATOM 715 C C . LEU A 1 86 ? -8.963 6.503 6.426 1.00 90.44 86 LEU A C 1
ATOM 717 O O . LEU A 1 86 ? -8.718 7.694 6.633 1.00 90.44 86 LEU A O 1
ATOM 721 N N . TYR A 1 87 ? -8.009 5.601 6.238 1.00 90.50 87 TYR A N 1
ATOM 722 C CA . TYR A 1 87 ? -6.590 5.927 6.185 1.00 90.50 87 TYR A CA 1
ATOM 723 C C . TYR A 1 87 ? -6.140 6.074 4.738 1.00 90.50 87 TYR A C 1
ATOM 725 O O . TYR A 1 87 ? -6.602 5.358 3.852 1.00 90.50 87 TYR A O 1
ATOM 733 N N . VAL A 1 88 ? -5.202 6.985 4.495 1.00 90.31 88 VAL A N 1
ATOM 734 C CA . VAL A 1 88 ? -4.602 7.191 3.175 1.00 90.31 88 VAL A CA 1
ATOM 735 C C . VAL A 1 88 ? -3.099 7.003 3.292 1.00 90.31 88 VAL A C 1
ATOM 737 O O . VAL A 1 88 ? -2.453 7.615 4.143 1.00 90.31 88 VAL A O 1
ATOM 740 N N . VAL A 1 89 ? -2.536 6.169 2.422 1.00 89.25 89 VAL A N 1
ATOM 741 C CA . VAL A 1 89 ? -1.087 5.999 2.320 1.00 89.25 89 VAL A CA 1
ATOM 742 C C . VAL A 1 89 ? -0.525 7.146 1.485 1.00 89.25 89 VAL A C 1
ATOM 744 O O . VAL A 1 89 ? -0.894 7.319 0.324 1.00 89.25 89 VAL A O 1
ATOM 747 N N . ILE A 1 90 ? 0.375 7.929 2.081 1.00 85.56 90 ILE A N 1
ATOM 748 C CA . ILE A 1 90 ? 1.052 9.056 1.433 1.00 85.56 90 ILE A CA 1
ATOM 749 C C . ILE A 1 90 ? 2.567 8.944 1.603 1.00 85.56 90 ILE A C 1
ATOM 751 O O . ILE A 1 90 ? 3.065 8.436 2.606 1.00 85.56 90 ILE A O 1
ATOM 755 N N . GLU A 1 91 ? 3.309 9.439 0.618 1.00 81.31 91 GLU A N 1
ATOM 756 C CA . GLU A 1 91 ? 4.764 9.573 0.688 1.00 81.31 91 GLU A CA 1
ATOM 757 C C . GLU A 1 91 ? 5.106 10.953 1.262 1.00 81.31 91 GLU A C 1
ATOM 759 O O . GLU A 1 91 ? 4.700 11.972 0.705 1.00 81.31 91 GLU A O 1
ATOM 764 N N . LYS A 1 92 ? 5.823 10.987 2.394 1.00 73.19 92 LYS A N 1
ATOM 765 C CA . LYS A 1 92 ? 6.073 12.224 3.153 1.00 73.19 92 LYS A CA 1
ATOM 766 C C . LYS A 1 92 ? 6.955 13.234 2.404 1.00 73.19 92 LYS A C 1
ATOM 768 O O . LYS A 1 92 ? 6.789 14.426 2.605 1.00 73.19 92 LYS A O 1
ATOM 773 N N . GLU A 1 93 ? 7.855 12.786 1.531 1.00 62.34 93 GLU A N 1
ATOM 774 C CA . GLU A 1 93 ? 8.853 13.648 0.868 1.00 62.34 93 GLU A CA 1
ATOM 775 C C . GLU A 1 93 ? 8.389 14.283 -0.459 1.00 62.34 93 GLU A C 1
ATOM 777 O O . GLU A 1 93 ? 9.211 14.708 -1.266 1.00 62.34 93 GLU A O 1
ATOM 782 N N . LYS A 1 94 ? 7.079 14.364 -0.724 1.00 50.38 94 LYS A N 1
ATOM 783 C CA . LYS A 1 94 ? 6.551 14.994 -1.954 1.00 50.38 94 LYS A CA 1
ATOM 784 C C . LYS A 1 94 ? 5.595 16.170 -1.725 1.00 50.38 94 LYS A C 1
ATOM 786 O O . LYS A 1 94 ? 4.947 16.593 -2.682 1.00 50.38 94 LYS A O 1
ATOM 791 N N . PHE A 1 95 ? 5.521 16.693 -0.499 1.00 42.81 95 PHE A N 1
ATOM 792 C CA . PHE A 1 95 ? 4.767 17.901 -0.141 1.00 42.81 95 PHE A CA 1
ATOM 793 C C . PHE A 1 95 ? 5.649 18.920 0.571 1.00 42.81 95 PHE A C 1
ATOM 795 O O . PHE A 1 95 ? 6.425 18.497 1.455 1.00 42.81 95 PHE A O 1
#

Sequence (95 aa):
METFQIPINENVKKDIYRSIQNGLSDMEDFSLREKLTFQNGFPQLKWAYIFTRLFHGLHIENGEVLRGKRGPWPLVMIYDEATSYLYVVIEKEKF

Secondary structure (DSSP, 8-state):
---------HHHHHHHHHHHHHHHHHHHHHHHHTT---GGGHHHHHHHHHHHHHHHH---TT-EEEEEEETTEEEEEEEETTTTEEEEE--GGG-

Radius of gyration: 14.81 Å; chains: 1; bounding box: 31×29×43 Å

InterPro domains:
  IPR046028 Protein of unknown function DUF5986 [PF19448] (7-95)

Foldseek 3Di:
DPDPDPPDDPVLVVQLVVLLVQLQVVLVVVCVVVVDPDCPCVQVSSVVSSLVSCQPRGDADVKGWDWDDDVPHIWIWIAHPVVRDIDIDDDPPPD